Protein AF-A0A3E1NFB6-F1 (afdb_monomer)

Foldseek 3Di:
DPPPDPVLVVVLVVLLVVLLVVLLVVLVVVCVVLVLDDDDDPDPDPLSCLLVVLLSVLLSLLSCLCVVLLVLQSVQQVPPDPDSPVVSVVLSVVLSVLSSVLSVVLSVVLSVLCCVLPPDPDPDDDNVNSVVSSVVSVVSSVVSSVVSNVVSVVSRDDRPPPD

pLDDT: mean 71.69, std 14.21, range [33.06, 89.62]

Mean predicted aligned error: 10.34 Å

Radius of gyration: 19.56 Å; Cα contacts (8 Å, |Δi|>4): 123; chains: 1; bounding box: 43×36×64 Å

Secondary structure (DSSP, 8-state):
---SS-HHHHHHHHHHHHHHHHHHHHHHHHHHHTTSS----TT--HHHHHHHHHHHHHHHHHHGGGHHHHHHHHHHHHHH-S--HHHHHHHHHHHHHHHHHHHHHHHHHHHHHHHHHT-S---S--HHHHHHHHHHHHHHHHHHHHHHHHHHHHHS-------

Structure (mmCIF, N/CA/C/O backbone):
data_AF-A0A3E1NFB6-F1
#
_entry.id   AF-A0A3E1NFB6-F1
#
loop_
_atom_site.group_PDB
_atom_site.id
_atom_site.type_symbol
_atom_site.label_atom_id
_atom_site.label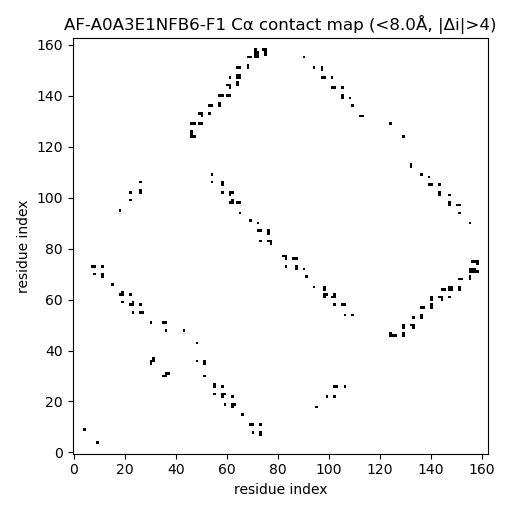_alt_id
_atom_site.label_comp_id
_atom_site.label_asym_id
_atom_site.label_entity_id
_atom_site.label_seq_id
_atom_site.pdbx_PDB_ins_code
_atom_site.Cartn_x
_atom_site.Cartn_y
_atom_site.Cartn_z
_atom_site.occupancy
_atom_site.B_iso_or_equiv
_atom_site.auth_seq_id
_atom_site.auth_comp_id
_atom_site.auth_asym_id
_atom_site.auth_atom_id
_atom_site.pdbx_PDB_model_num
ATOM 1 N N . MET A 1 1 ? 22.222 -23.789 -21.743 1.00 35.00 1 MET A N 1
ATOM 2 C CA . MET A 1 1 ? 21.651 -23.843 -20.378 1.00 35.00 1 MET A CA 1
ATOM 3 C C . MET A 1 1 ? 20.706 -22.663 -20.216 1.00 35.00 1 MET A C 1
ATOM 5 O O . MET A 1 1 ? 21.166 -21.536 -20.316 1.00 35.00 1 MET A O 1
ATOM 9 N N . LYS A 1 2 ? 19.395 -22.901 -20.065 1.00 33.06 2 LYS A N 1
ATOM 10 C CA . LYS A 1 2 ? 18.425 -21.841 -19.740 1.00 33.06 2 LYS A CA 1
ATOM 11 C C . LYS A 1 2 ? 18.672 -21.425 -18.290 1.00 33.06 2 LYS A C 1
ATOM 13 O O . LYS A 1 2 ? 18.504 -22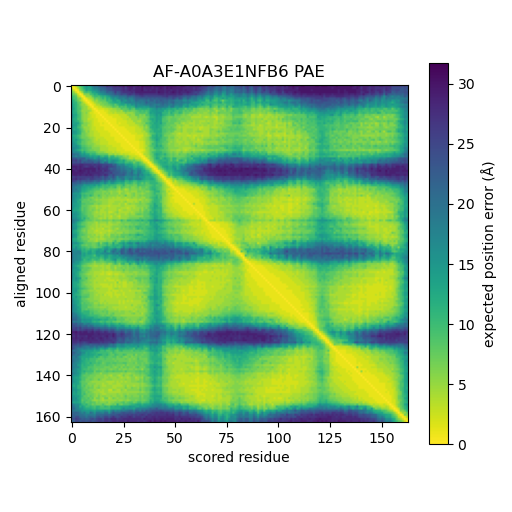.243 -17.393 1.00 33.06 2 LYS A O 1
ATOM 18 N N . THR A 1 3 ? 19.127 -20.201 -18.062 1.00 39.16 3 THR A N 1
ATOM 19 C CA . THR A 1 3 ? 19.209 -19.603 -16.727 1.00 39.16 3 THR A CA 1
ATOM 20 C C . THR A 1 3 ? 17.783 -19.457 -16.191 1.00 39.16 3 THR A C 1
ATOM 22 O O . THR A 1 3 ? 17.006 -18.628 -16.649 1.00 39.16 3 THR A O 1
ATOM 25 N N . PHE A 1 4 ? 17.408 -20.347 -15.270 1.00 43.94 4 PHE A N 1
ATOM 26 C CA . PHE A 1 4 ? 16.032 -20.569 -14.800 1.00 43.94 4 PHE A CA 1
ATOM 27 C C . PHE A 1 4 ? 15.478 -19.480 -13.859 1.00 43.94 4 PHE A C 1
ATOM 29 O O . PHE A 1 4 ? 14.358 -19.598 -13.373 1.00 43.94 4 PHE A O 1
ATOM 36 N N . LEU A 1 5 ? 16.224 -18.400 -13.633 1.00 44.47 5 LEU A N 1
ATOM 37 C CA . LEU A 1 5 ? 15.753 -17.203 -12.944 1.00 44.47 5 LEU A CA 1
ATOM 38 C C . LEU A 1 5 ? 16.339 -15.988 -13.667 1.00 44.47 5 LEU A C 1
ATOM 40 O O . LEU A 1 5 ? 17.532 -15.718 -13.509 1.00 44.47 5 LEU A O 1
ATOM 44 N N . PRO A 1 6 ? 15.560 -15.274 -14.500 1.00 57.59 6 PRO A N 1
ATOM 45 C CA . PRO A 1 6 ? 16.048 -14.052 -15.116 1.00 57.59 6 PRO A CA 1
ATOM 46 C C . PRO A 1 6 ? 16.448 -13.072 -14.011 1.00 57.59 6 PRO A C 1
ATOM 48 O O . PRO A 1 6 ? 15.669 -12.795 -13.098 1.00 57.59 6 PRO A O 1
ATOM 51 N N . THR A 1 7 ? 17.667 -12.543 -14.098 1.00 57.31 7 THR A N 1
ATOM 52 C CA . THR A 1 7 ? 18.302 -11.604 -13.154 1.00 57.31 7 THR A CA 1
ATOM 53 C C . THR A 1 7 ? 17.410 -10.407 -12.814 1.00 57.31 7 THR A C 1
ATOM 55 O O . THR A 1 7 ? 17.523 -9.812 -11.748 1.00 57.31 7 THR A O 1
ATOM 58 N N . HIS A 1 8 ? 16.471 -10.087 -13.700 1.00 56.38 8 HIS A N 1
ATOM 59 C CA . HIS A 1 8 ? 15.493 -9.023 -13.535 1.00 56.38 8 HIS A CA 1
ATOM 60 C C . HIS A 1 8 ? 14.445 -9.320 -12.444 1.00 56.38 8 HIS A C 1
ATOM 62 O O . HIS A 1 8 ? 14.071 -8.406 -11.719 1.00 56.38 8 HIS A O 1
ATOM 68 N N . ILE A 1 9 ? 14.049 -10.585 -12.236 1.00 58.78 9 ILE A N 1
ATOM 69 C CA . ILE A 1 9 ? 13.154 -10.997 -11.132 1.00 58.78 9 ILE A CA 1
ATOM 70 C C . ILE A 1 9 ? 13.828 -10.753 -9.778 1.00 58.78 9 ILE A C 1
ATOM 72 O O . ILE A 1 9 ? 13.185 -10.294 -8.834 1.00 58.78 9 ILE A O 1
ATOM 76 N N . ILE A 1 10 ? 15.139 -10.997 -9.698 1.00 65.19 10 ILE A N 1
ATOM 77 C CA . ILE A 1 10 ? 15.936 -10.789 -8.481 1.00 65.19 10 ILE A CA 1
ATOM 78 C C . ILE A 1 10 ? 15.968 -9.304 -8.091 1.00 65.19 10 ILE A C 1
ATOM 80 O O . ILE A 1 10 ? 16.067 -8.998 -6.911 1.00 65.19 10 ILE A O 1
ATOM 84 N N . PHE A 1 11 ? 15.834 -8.380 -9.048 1.00 66.25 11 PHE A N 1
ATOM 85 C CA . PHE A 1 11 ? 15.801 -6.940 -8.775 1.00 66.25 11 PHE A CA 1
ATOM 86 C C . PHE A 1 11 ? 14.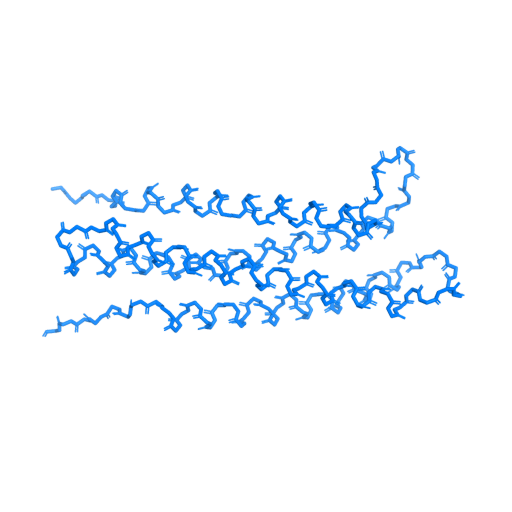407 -6.440 -8.358 1.00 66.25 11 PHE A C 1
ATOM 88 O O . PHE A 1 11 ? 14.284 -5.558 -7.509 1.00 66.25 11 PHE A O 1
ATOM 95 N N . THR A 1 12 ? 13.339 -7.027 -8.903 1.00 68.50 12 THR A N 1
ATOM 96 C CA . THR A 1 12 ? 11.950 -6.623 -8.624 1.00 68.50 12 THR A CA 1
ATOM 97 C C . THR A 1 12 ? 11.487 -7.000 -7.218 1.00 68.50 12 THR A C 1
ATOM 99 O O . THR A 1 12 ? 10.781 -6.222 -6.580 1.00 68.50 12 THR A O 1
ATOM 102 N N . PHE A 1 13 ? 11.899 -8.162 -6.704 1.00 72.00 13 PHE A N 1
ATOM 103 C CA . PHE A 1 13 ? 11.511 -8.626 -5.364 1.00 72.00 13 PHE A CA 1
ATOM 104 C C . PHE A 1 13 ? 11.981 -7.693 -4.227 1.00 72.00 13 PHE A C 1
ATOM 106 O O . PHE A 1 13 ? 11.143 -7.276 -3.427 1.00 72.00 13 PHE A O 1
ATOM 113 N N . PRO A 1 14 ? 13.271 -7.306 -4.140 1.00 78.31 14 PRO A N 1
ATOM 114 C CA . PRO A 1 14 ? 13.749 -6.351 -3.143 1.00 78.31 14 PRO A CA 1
ATOM 115 C C . PRO A 1 14 ? 13.055 -4.996 -3.249 1.00 78.31 14 PRO A C 1
ATOM 117 O O . PRO A 1 14 ? 12.721 -4.403 -2.228 1.00 78.31 14 PRO A O 1
ATOM 120 N N . LEU A 1 15 ? 12.797 -4.520 -4.471 1.00 76.50 15 LEU A N 1
ATOM 121 C CA . LEU A 1 15 ? 12.091 -3.261 -4.695 1.00 76.50 15 LEU A CA 1
ATOM 122 C C . LEU A 1 15 ? 10.661 -3.306 -4.147 1.00 76.50 15 LEU A C 1
ATOM 124 O O . LEU A 1 15 ? 10.270 -2.402 -3.414 1.00 76.50 15 LEU A O 1
ATOM 128 N N . LEU A 1 16 ? 9.915 -4.383 -4.404 1.00 78.75 16 LEU A N 1
ATOM 129 C CA . LEU A 1 16 ? 8.586 -4.591 -3.821 1.00 78.75 16 LEU A CA 1
ATOM 130 C C . LEU A 1 16 ? 8.622 -4.584 -2.288 1.00 78.75 16 LEU A C 1
ATOM 132 O O . LEU A 1 16 ? 7.807 -3.914 -1.658 1.00 78.75 16 LEU A O 1
ATOM 136 N N . ILE A 1 17 ? 9.598 -5.271 -1.685 1.00 80.00 17 ILE A N 1
ATOM 137 C CA . ILE A 1 17 ? 9.765 -5.307 -0.225 1.00 80.00 17 ILE A CA 1
ATOM 138 C C . ILE A 1 17 ? 10.043 -3.902 0.323 1.00 80.00 17 ILE A C 1
ATOM 140 O O . ILE A 1 17 ? 9.403 -3.480 1.286 1.00 80.00 17 ILE A O 1
ATOM 144 N N . VAL A 1 18 ? 10.963 -3.158 -0.299 1.00 83.00 18 VAL A N 1
ATOM 145 C CA . VAL A 1 18 ? 11.298 -1.782 0.098 1.00 83.00 18 VAL A CA 1
ATOM 146 C C . VAL A 1 18 ? 10.085 -0.864 -0.050 1.00 83.00 18 VAL A C 1
ATOM 148 O O . VAL A 1 18 ? 9.803 -0.080 0.855 1.00 83.00 18 VAL A O 1
ATOM 151 N N . GLN A 1 19 ? 9.327 -0.984 -1.141 1.00 81.19 19 GLN A N 1
ATOM 152 C CA . GLN A 1 19 ? 8.094 -0.233 -1.351 1.00 81.19 19 GLN A CA 1
ATOM 153 C C . GLN A 1 19 ? 7.059 -0.528 -0.263 1.00 81.19 19 GLN A C 1
ATOM 155 O O . GLN A 1 19 ? 6.571 0.411 0.368 1.00 81.19 19 GLN A O 1
ATOM 160 N N . SER A 1 20 ? 6.731 -1.797 -0.014 1.00 79.94 20 SER A N 1
ATOM 161 C CA . SER A 1 20 ? 5.764 -2.171 1.024 1.00 79.94 20 SER A CA 1
ATOM 162 C C . SER A 1 20 ? 6.221 -1.687 2.399 1.00 79.94 20 SER A C 1
ATOM 164 O O . SER A 1 20 ? 5.417 -1.136 3.149 1.00 79.94 20 SER A O 1
ATOM 166 N N . TYR A 1 21 ? 7.515 -1.795 2.712 1.00 83.06 21 TYR A N 1
ATOM 167 C CA . TYR A 1 21 ? 8.072 -1.295 3.967 1.00 83.06 21 TYR A CA 1
ATOM 168 C C . TYR A 1 21 ? 7.928 0.226 4.106 1.00 83.06 21 TYR A C 1
ATOM 170 O O . TYR A 1 21 ? 7.475 0.709 5.144 1.00 83.06 21 TYR A O 1
ATOM 178 N N . LEU A 1 22 ? 8.249 0.993 3.058 1.00 83.19 22 LEU A N 1
ATOM 179 C CA . LEU A 1 22 ? 8.083 2.449 3.047 1.00 83.19 22 LEU A CA 1
ATOM 180 C C . LEU A 1 22 ? 6.615 2.854 3.206 1.00 83.19 22 LEU A C 1
ATOM 182 O O . LEU A 1 22 ? 6.308 3.744 3.999 1.00 83.19 22 LEU A O 1
ATOM 186 N N . VAL A 1 23 ? 5.701 2.184 2.503 1.00 81.44 23 VAL A N 1
ATOM 187 C CA . VAL A 1 23 ? 4.259 2.452 2.590 1.00 81.44 23 VAL A CA 1
ATOM 188 C C . VAL A 1 23 ? 3.738 2.160 4.000 1.00 81.44 23 VAL A C 1
ATOM 190 O O . VAL A 1 23 ? 3.023 2.987 4.572 1.00 81.44 23 VAL A O 1
ATOM 193 N N . ILE A 1 24 ? 4.141 1.043 4.611 1.00 81.62 24 ILE A N 1
ATOM 194 C CA . ILE A 1 24 ? 3.789 0.705 5.998 1.00 81.62 24 ILE A CA 1
ATOM 195 C C . ILE A 1 24 ? 4.370 1.737 6.970 1.00 81.62 24 ILE A C 1
ATOM 197 O O . ILE A 1 24 ? 3.661 2.204 7.859 1.00 81.62 24 ILE A O 1
ATOM 201 N N . TYR A 1 25 ? 5.629 2.140 6.794 1.00 80.88 25 TYR A N 1
ATOM 202 C CA . TYR A 1 25 ? 6.281 3.134 7.647 1.00 80.88 25 TYR A CA 1
ATOM 203 C C . TYR A 1 25 ? 5.569 4.495 7.604 1.00 80.88 25 TYR A C 1
ATOM 205 O O . TYR A 1 25 ? 5.272 5.076 8.652 1.00 80.88 25 TYR A O 1
ATOM 213 N N . VAL A 1 26 ? 5.228 4.983 6.407 1.00 78.81 26 VAL A N 1
ATOM 214 C CA . VAL A 1 26 ? 4.449 6.220 6.223 1.00 78.81 26 VAL A CA 1
ATOM 215 C C . VAL A 1 26 ? 3.066 6.089 6.863 1.00 78.81 26 VAL A C 1
ATOM 217 O O . VAL A 1 26 ? 2.621 6.992 7.574 1.00 78.81 26 VAL A O 1
ATOM 220 N N . SER A 1 27 ? 2.416 4.940 6.685 1.00 76.56 27 SER A N 1
ATOM 221 C CA . SER A 1 27 ? 1.103 4.654 7.271 1.00 76.56 27 SER A CA 1
ATOM 222 C C . SER A 1 27 ? 1.145 4.644 8.801 1.00 76.56 27 SER A C 1
ATOM 224 O O . SER A 1 27 ? 0.295 5.253 9.447 1.00 76.56 27 SER A O 1
ATOM 226 N N . LEU A 1 28 ? 2.177 4.044 9.402 1.00 78.38 28 LEU A N 1
ATOM 227 C CA . LEU A 1 28 ? 2.409 4.055 10.850 1.00 78.38 28 LEU A CA 1
ATOM 228 C C . LEU A 1 28 ? 2.643 5.470 11.389 1.00 78.38 28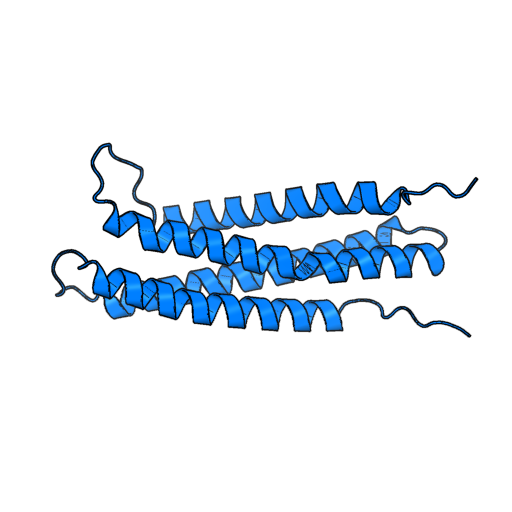 LEU A C 1
ATOM 230 O O . LEU A 1 28 ? 2.100 5.824 12.438 1.00 78.38 28 LEU A O 1
ATOM 234 N N . LEU A 1 29 ? 3.437 6.289 10.693 1.00 79.31 29 LEU A N 1
ATOM 235 C CA . LEU A 1 29 ? 3.668 7.686 11.071 1.00 79.31 29 LEU A CA 1
ATOM 236 C C . LEU A 1 29 ? 2.367 8.495 11.072 1.00 79.31 29 LEU A C 1
ATOM 238 O O . LEU A 1 29 ? 2.122 9.258 12.011 1.00 79.31 29 LEU A O 1
ATOM 242 N N . LEU A 1 30 ? 1.522 8.307 10.058 1.00 74.50 30 LEU A N 1
ATOM 243 C CA . LEU A 1 30 ? 0.224 8.972 9.961 1.00 74.50 30 LEU A CA 1
ATOM 244 C C . LEU A 1 30 ? -0.738 8.502 11.046 1.00 74.50 30 LEU A C 1
ATOM 246 O O . LEU A 1 30 ? -1.286 9.335 11.765 1.00 74.50 30 LEU A O 1
ATOM 250 N N . LEU A 1 31 ? -0.867 7.191 11.251 1.00 72.62 31 LEU A N 1
ATOM 251 C CA . LEU A 1 31 ? -1.693 6.621 12.318 1.00 72.62 31 LEU A CA 1
ATOM 252 C C . LEU A 1 31 ? -1.277 7.133 13.708 1.00 72.62 31 LEU A C 1
ATOM 254 O O . LEU A 1 31 ? -2.134 7.441 14.540 1.00 72.62 31 LEU A O 1
ATOM 258 N N . ARG A 1 32 ? 0.033 7.287 13.955 1.00 72.44 32 ARG A N 1
ATOM 259 C CA . ARG A 1 32 ? 0.561 7.906 15.183 1.00 72.44 32 ARG A CA 1
ATOM 260 C C . ARG A 1 32 ? 0.208 9.389 15.280 1.00 72.44 32 ARG A C 1
ATOM 262 O O . ARG A 1 32 ? -0.248 9.829 16.333 1.00 72.44 32 ARG A O 1
ATOM 269 N N . ARG A 1 33 ? 0.388 10.171 14.208 1.00 74.06 33 ARG A N 1
ATOM 270 C CA . ARG A 1 33 ? 0.034 11.605 14.196 1.00 74.06 33 ARG A CA 1
ATOM 271 C C . ARG A 1 33 ? -1.456 11.843 14.405 1.00 74.06 33 ARG A C 1
ATOM 273 O O . ARG A 1 33 ? -1.832 12.786 15.092 1.00 74.06 33 ARG A O 1
ATOM 280 N N . MET A 1 34 ? -2.287 10.961 13.869 1.00 67.25 34 MET A N 1
ATOM 281 C CA . MET A 1 34 ? -3.742 11.005 14.002 1.00 67.25 34 MET A CA 1
ATOM 282 C C . MET A 1 34 ? -4.226 10.490 15.364 1.00 67.25 34 MET A C 1
ATOM 284 O O . MET A 1 34 ? -5.428 10.449 15.603 1.00 67.25 34 MET A O 1
ATOM 288 N N . LYS A 1 35 ? -3.299 10.123 16.268 1.00 66.06 35 LYS A N 1
ATOM 289 C CA . LYS A 1 35 ? -3.563 9.573 17.608 1.00 66.06 35 LYS A CA 1
ATOM 290 C C . LYS A 1 35 ? -4.439 8.310 17.599 1.00 66.06 35 LYS A C 1
ATOM 292 O O . LYS A 1 35 ? -5.002 7.958 18.631 1.00 66.06 35 LYS A O 1
ATOM 297 N N . LEU A 1 36 ? -4.516 7.624 16.457 1.00 60.19 36 LEU A N 1
ATOM 298 C CA . LEU A 1 36 ? -5.214 6.345 16.298 1.00 60.19 36 LEU A CA 1
ATOM 299 C C . LEU A 1 36 ? -4.405 5.197 16.908 1.00 60.19 36 LEU A C 1
ATOM 301 O O . LEU A 1 36 ? -4.963 4.289 17.508 1.00 60.19 36 LEU A O 1
ATOM 305 N N . LEU A 1 37 ? -3.076 5.277 16.811 1.00 55.59 37 LEU A N 1
ATOM 306 C CA . LEU A 1 37 ? -2.155 4.455 17.590 1.00 55.59 37 LEU A CA 1
ATOM 307 C C . LEU A 1 37 ? -1.704 5.254 18.816 1.00 55.59 37 LEU A C 1
ATOM 309 O O . LEU A 1 37 ? -0.718 5.998 18.762 1.00 55.59 37 LEU A O 1
ATOM 313 N N . LYS A 1 38 ? -2.416 5.111 19.939 1.00 52.34 38 LYS A N 1
ATOM 314 C CA . LYS A 1 38 ? -1.831 5.443 21.245 1.00 52.34 38 LYS A CA 1
ATOM 315 C C . LYS A 1 38 ? -0.699 4.438 21.490 1.00 52.34 38 LYS A C 1
ATOM 317 O O . LYS A 1 38 ? -0.846 3.257 21.186 1.00 52.34 38 LYS A O 1
ATOM 322 N N . ARG A 1 39 ? 0.474 4.914 21.931 1.00 44.59 39 ARG A N 1
ATOM 323 C CA . ARG A 1 39 ? 1.620 4.041 22.259 1.00 44.59 39 ARG A CA 1
ATOM 324 C C . ARG A 1 39 ? 1.135 2.902 23.166 1.00 44.59 39 ARG A C 1
ATOM 326 O O . ARG A 1 39 ? 0.276 3.186 24.000 1.00 44.59 39 ARG A O 1
ATOM 333 N N . PRO A 1 40 ? 1.675 1.676 23.042 1.00 45.28 40 PRO A N 1
ATOM 334 C CA . PRO A 1 40 ? 1.293 0.585 23.921 1.00 45.28 40 PRO A CA 1
ATOM 335 C C . PRO A 1 40 ? 1.746 0.956 25.333 1.00 45.28 40 PRO A C 1
ATOM 337 O O . PRO A 1 40 ? 2.903 0.778 25.704 1.00 45.28 40 PRO A O 1
ATOM 340 N N . TYR A 1 41 ? 0.849 1.548 26.110 1.00 39.19 41 TYR A N 1
ATOM 341 C CA . TYR A 1 41 ? 0.947 1.480 27.549 1.00 39.19 41 TYR A CA 1
ATOM 342 C C . TYR A 1 41 ? 0.477 0.074 27.898 1.00 39.19 41 TYR A C 1
ATOM 344 O O . TYR A 1 41 ? -0.633 -0.319 27.542 1.00 39.19 41 TYR A O 1
ATOM 352 N N . SER A 1 42 ? 1.376 -0.699 28.506 1.00 36.12 42 SER A N 1
ATOM 353 C CA . SER A 1 42 ? 1.076 -1.938 29.223 1.00 36.12 42 SER A CA 1
ATOM 354 C C . SER A 1 42 ? -0.316 -1.849 29.867 1.00 36.12 42 SER A C 1
ATOM 356 O O . SER A 1 42 ? -0.486 -1.075 30.807 1.00 36.12 42 SER A O 1
ATOM 358 N N . GLY A 1 43 ? -1.304 -2.581 29.333 1.00 43.75 43 GLY A N 1
ATOM 359 C CA . GLY A 1 43 ? -2.692 -2.566 29.822 1.00 43.75 43 GLY A CA 1
ATOM 360 C C . GLY A 1 43 ? -3.760 -1.932 28.912 1.00 43.75 43 GLY A C 1
ATOM 361 O O . GLY A 1 43 ? -4.873 -1.714 29.381 1.00 43.75 43 GLY A O 1
ATOM 362 N N . MET A 1 44 ? -3.478 -1.624 27.638 1.00 47.31 44 MET A N 1
ATOM 363 C CA . MET A 1 44 ? -4.537 -1.246 26.681 1.00 47.31 44 MET A CA 1
ATOM 364 C C . MET A 1 44 ? -5.502 -2.419 26.436 1.00 47.31 44 MET A C 1
ATOM 366 O O . MET A 1 44 ? -5.061 -3.497 26.053 1.00 47.31 44 MET A O 1
ATOM 370 N N . ASN A 1 45 ? -6.809 -2.188 26.614 1.00 53.59 45 ASN A N 1
ATOM 371 C CA . ASN A 1 45 ? -7.869 -3.128 26.235 1.00 53.59 45 ASN A CA 1
ATOM 372 C C . ASN A 1 45 ? -7.734 -3.508 24.747 1.00 53.59 45 ASN A C 1
ATOM 374 O O . ASN A 1 45 ? -7.760 -2.629 23.881 1.00 53.59 45 ASN A O 1
ATOM 378 N N . ASP A 1 46 ? -7.661 -4.810 24.452 1.00 56.19 46 ASP A N 1
ATOM 379 C CA . ASP A 1 46 ? -7.456 -5.388 23.109 1.00 56.19 46 ASP A CA 1
ATOM 380 C 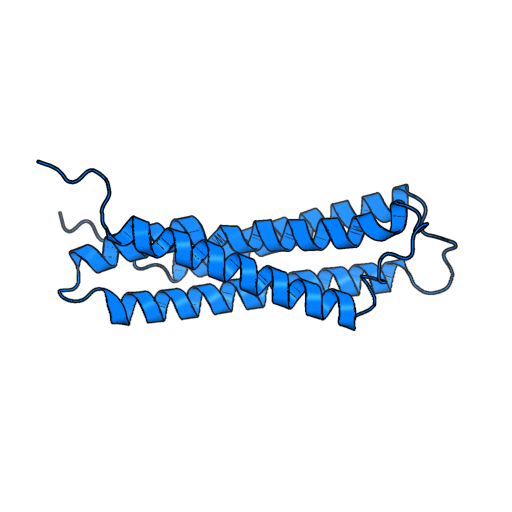C . ASP A 1 46 ? -8.466 -4.909 22.048 1.00 56.19 46 ASP A C 1
ATOM 382 O O . ASP A 1 46 ? -8.221 -4.979 20.844 1.00 56.19 46 ASP A O 1
ATOM 386 N N . ALA A 1 47 ? -9.611 -4.376 22.478 1.00 57.88 47 ALA A N 1
ATOM 387 C CA . ALA A 1 47 ? -10.631 -3.844 21.588 1.00 57.88 47 ALA A CA 1
ATOM 388 C C . ALA A 1 47 ? -10.165 -2.592 20.817 1.00 57.88 47 ALA A C 1
ATOM 390 O O . ALA A 1 47 ? -10.550 -2.419 19.663 1.00 57.88 47 ALA A O 1
ATOM 391 N N . GLU A 1 48 ? -9.336 -1.726 21.410 1.00 58.44 48 GLU A N 1
ATOM 392 C CA . GLU A 1 48 ? -8.934 -0.448 20.795 1.00 58.44 48 GLU A CA 1
ATOM 393 C C . GLU A 1 48 ? -7.769 -0.583 19.800 1.00 58.44 48 GLU A C 1
ATOM 395 O O . GLU A 1 48 ? -7.577 0.282 18.946 1.00 58.44 48 GLU A O 1
ATOM 400 N N . THR A 1 49 ? -6.996 -1.670 19.867 1.00 66.81 49 THR A N 1
ATOM 401 C CA . THR A 1 49 ? -5.883 -1.948 18.940 1.00 66.81 49 THR A CA 1
ATOM 402 C C . THR A 1 49 ? -6.349 -2.595 17.634 1.00 66.81 49 THR A C 1
ATOM 404 O O . THR A 1 49 ? -5.673 -2.476 16.608 1.00 66.81 49 THR A O 1
ATOM 407 N N . LEU A 1 50 ? -7.526 -3.225 17.651 1.00 70.81 50 LEU A N 1
ATOM 408 C CA . LEU A 1 50 ? -8.107 -3.982 16.541 1.00 70.81 50 LEU A CA 1
ATOM 409 C C . LEU A 1 50 ? -8.272 -3.145 15.252 1.00 70.81 50 LEU A C 1
ATOM 411 O O . LEU A 1 50 ? -7.792 -3.582 14.204 1.00 70.81 50 LEU A O 1
ATOM 415 N N . PRO A 1 51 ? -8.824 -1.912 15.289 1.00 70.19 51 PRO A N 1
ATOM 416 C CA . PRO A 1 51 ? -8.970 -1.086 14.087 1.00 70.19 51 PRO A CA 1
ATOM 417 C C . PRO A 1 51 ? -7.623 -0.639 13.505 1.00 70.19 51 PRO A C 1
ATOM 419 O O . PRO A 1 51 ? -7.460 -0.570 12.290 1.00 70.19 51 PRO A O 1
ATOM 422 N N . ALA A 1 52 ? -6.632 -0.359 14.356 1.00 71.19 52 ALA A N 1
ATOM 423 C CA . ALA A 1 52 ? -5.304 0.054 13.907 1.00 71.19 52 ALA A CA 1
ATOM 424 C C . ALA A 1 52 ? -4.547 -1.100 13.231 1.00 71.19 52 ALA A C 1
ATOM 426 O O . ALA A 1 52 ? -3.956 -0.907 12.166 1.00 71.19 52 ALA A O 1
ATOM 427 N N . ALA A 1 53 ? -4.604 -2.303 13.812 1.00 75.69 53 ALA A N 1
ATOM 428 C CA . ALA A 1 53 ? -4.057 -3.513 13.201 1.00 75.69 53 ALA A CA 1
ATOM 429 C C . ALA A 1 53 ? -4.746 -3.821 11.864 1.00 75.69 53 ALA A C 1
ATOM 431 O O . ALA A 1 53 ? -4.079 -4.139 10.879 1.00 75.69 53 ALA A O 1
ATOM 432 N N . PHE A 1 54 ? -6.068 -3.645 11.806 1.00 79.88 54 PHE A N 1
ATOM 433 C CA . PHE A 1 54 ? -6.844 -3.837 10.589 1.00 79.88 54 PHE A CA 1
ATOM 434 C C . PHE A 1 54 ? -6.450 -2.852 9.478 1.00 79.88 54 PHE A C 1
ATOM 436 O O . PHE A 1 54 ? -6.234 -3.260 8.339 1.00 79.88 54 PHE A O 1
ATOM 443 N N . ILE A 1 55 ? -6.284 -1.564 9.798 1.00 79.62 55 ILE A N 1
ATOM 444 C CA . ILE A 1 55 ? -5.842 -0.561 8.818 1.00 79.62 55 ILE A CA 1
ATOM 445 C C . ILE A 1 55 ? -4.449 -0.909 8.277 1.00 79.62 55 ILE A C 1
ATOM 447 O O . ILE A 1 55 ? -4.224 -0.820 7.072 1.00 79.62 55 ILE A O 1
ATOM 451 N N . LEU A 1 56 ? -3.523 -1.348 9.134 1.00 79.56 56 LEU A N 1
ATOM 452 C CA . LEU A 1 56 ? -2.191 -1.777 8.694 1.00 79.56 56 LEU A CA 1
ATOM 453 C C . LEU A 1 56 ? -2.255 -2.991 7.761 1.00 79.56 56 LEU A C 1
ATOM 455 O O . LEU A 1 56 ? -1.552 -3.024 6.752 1.00 79.56 56 LEU A O 1
ATOM 459 N N . LEU A 1 57 ? -3.127 -3.954 8.060 1.00 82.69 57 LEU A N 1
ATOM 460 C CA . LEU A 1 57 ? -3.349 -5.121 7.210 1.00 82.69 57 LEU A CA 1
ATOM 461 C C . LEU A 1 57 ? -3.968 -4.719 5.861 1.00 82.69 57 LEU A C 1
ATOM 463 O O . LEU A 1 57 ? -3.513 -5.182 4.819 1.00 82.69 57 LEU A O 1
ATOM 467 N N . GLY A 1 58 ? -4.933 -3.795 5.857 1.00 82.69 58 GLY A N 1
ATOM 468 C CA . GLY A 1 58 ? -5.524 -3.242 4.635 1.00 82.69 58 GLY A CA 1
ATOM 469 C C . GLY A 1 58 ? -4.503 -2.516 3.754 1.00 82.69 58 GLY A C 1
ATOM 470 O O . GLY A 1 58 ? -4.459 -2.745 2.548 1.00 82.69 58 GLY A O 1
ATOM 471 N N . VAL A 1 59 ? -3.617 -1.714 4.351 1.00 84.38 59 VAL A N 1
ATOM 472 C CA . VAL A 1 59 ? -2.498 -1.074 3.638 1.00 84.38 59 VAL A CA 1
ATOM 473 C C . VAL A 1 59 ? -1.562 -2.119 3.028 1.00 84.38 59 VAL A C 1
ATOM 475 O O . VAL A 1 59 ? -1.133 -1.965 1.885 1.00 84.38 59 VAL A O 1
ATOM 478 N N . LEU A 1 60 ? -1.264 -3.199 3.753 1.00 83.69 60 LEU A N 1
ATOM 479 C CA . LEU A 1 60 ? -0.418 -4.280 3.250 1.00 83.69 60 LEU A CA 1
ATOM 480 C C . LEU A 1 60 ? -1.066 -4.987 2.050 1.00 83.69 60 LEU A C 1
ATOM 482 O O . LEU A 1 60 ? -0.391 -5.206 1.043 1.00 83.69 60 LEU A O 1
ATOM 486 N N . ILE A 1 61 ? -2.376 -5.249 2.105 1.00 85.06 61 ILE A N 1
ATOM 487 C CA . ILE A 1 61 ? -3.138 -5.793 0.971 1.00 85.06 61 ILE A CA 1
ATOM 488 C C . ILE A 1 61 ? -3.067 -4.843 -0.226 1.00 85.06 61 ILE A C 1
ATOM 490 O O . ILE A 1 61 ? -2.678 -5.274 -1.309 1.00 85.06 61 ILE A O 1
ATOM 494 N N . ILE A 1 62 ? -3.364 -3.552 -0.049 1.00 84.56 62 ILE A N 1
ATOM 495 C CA . ILE A 1 62 ? -3.285 -2.547 -1.126 1.00 84.56 62 ILE A CA 1
ATOM 496 C C . ILE A 1 62 ? -1.872 -2.502 -1.722 1.00 84.56 62 ILE A C 1
ATOM 498 O O . ILE A 1 62 ? -1.720 -2.455 -2.941 1.00 84.56 62 ILE A O 1
ATOM 502 N N . SER A 1 63 ? -0.836 -2.604 -0.884 1.00 81.44 63 SER A N 1
ATOM 503 C CA . SER A 1 63 ? 0.554 -2.603 -1.344 1.00 81.44 63 SER A CA 1
ATOM 504 C C . SER A 1 63 ? 0.903 -3.780 -2.255 1.00 81.44 63 SER A C 1
ATOM 506 O O . SER A 1 63 ? 1.796 -3.646 -3.080 1.00 81.44 63 SER A O 1
ATOM 508 N N . SER A 1 64 ? 0.175 -4.898 -2.160 1.00 82.62 64 SER A N 1
ATOM 509 C CA . SER A 1 64 ? 0.388 -6.077 -3.009 1.00 82.62 64 SER A CA 1
ATOM 510 C C . SER A 1 64 ? -0.208 -5.953 -4.417 1.00 82.62 64 SER A C 1
ATOM 512 O O . SER A 1 64 ? 0.123 -6.754 -5.293 1.00 82.62 64 SER A O 1
ATOM 514 N N . ALA A 1 65 ? -1.065 -4.954 -4.667 1.00 81.81 65 ALA A N 1
ATOM 515 C CA . ALA A 1 65 ? -1.764 -4.782 -5.944 1.00 81.81 65 ALA A CA 1
ATOM 516 C C . ALA A 1 65 ? -0.817 -4.554 -7.138 1.00 81.81 65 ALA A C 1
ATOM 518 O O . ALA A 1 65 ? -1.180 -4.840 -8.275 1.00 81.81 65 ALA A O 1
ATOM 519 N N . ASN A 1 66 ? 0.400 -4.064 -6.892 1.00 81.31 66 ASN A N 1
ATOM 520 C CA . ASN A 1 66 ? 1.385 -3.752 -7.929 1.00 81.31 66 ASN A CA 1
ATOM 521 C C . ASN A 1 66 ? 2.299 -4.916 -8.326 1.00 81.31 66 ASN A C 1
ATOM 523 O O . ASN A 1 66 ? 3.009 -4.800 -9.325 1.00 81.31 66 ASN A O 1
ATOM 527 N N . ALA A 1 67 ? 2.300 -6.017 -7.573 1.00 79.12 67 ALA A N 1
ATOM 528 C CA . ALA A 1 67 ? 3.171 -7.153 -7.833 1.00 79.12 67 ALA A CA 1
ATOM 529 C C . ALA A 1 67 ? 3.025 -7.702 -9.268 1.00 79.12 67 ALA A C 1
ATOM 531 O O . ALA A 1 67 ? 4.039 -7.749 -9.969 1.00 79.12 67 ALA A O 1
ATOM 532 N N . PRO A 1 68 ? 1.818 -8.059 -9.767 1.00 78.75 68 PRO A N 1
ATOM 533 C CA . PRO A 1 68 ? 1.676 -8.604 -11.121 1.00 78.75 68 PRO A CA 1
ATOM 534 C C . PRO A 1 68 ? 2.107 -7.602 -12.201 1.00 78.75 68 PRO A C 1
ATOM 536 O O . PRO A 1 68 ? 2.825 -7.966 -13.132 1.00 78.75 68 PRO A O 1
ATOM 539 N N . ALA A 1 69 ? 1.743 -6.331 -12.022 1.00 77.06 69 ALA A N 1
ATOM 540 C CA . ALA A 1 69 ? 2.076 -5.243 -12.928 1.00 77.06 69 ALA A CA 1
ATOM 541 C C . ALA A 1 69 ? 3.594 -5.039 -13.073 1.00 77.06 69 ALA A C 1
ATOM 543 O O . ALA A 1 69 ? 4.113 -4.881 -14.179 1.00 77.06 69 ALA A O 1
ATOM 544 N N . LEU A 1 70 ? 4.332 -5.100 -11.963 1.00 77.88 70 LEU A N 1
ATOM 545 C CA . LEU A 1 70 ? 5.788 -4.973 -11.971 1.00 77.88 70 LEU A CA 1
ATOM 546 C C . LEU A 1 70 ? 6.475 -6.163 -12.639 1.00 77.88 70 LEU A C 1
ATOM 548 O O . LEU A 1 70 ? 7.386 -5.951 -13.437 1.00 77.88 70 LEU A O 1
ATOM 552 N N . PHE A 1 71 ? 6.026 -7.396 -12.385 1.00 77.88 71 PHE A N 1
ATOM 553 C CA . PHE A 1 71 ? 6.569 -8.568 -13.081 1.00 77.88 71 PHE A CA 1
ATOM 554 C C . PHE A 1 71 ? 6.334 -8.500 -14.593 1.00 77.88 71 PHE A C 1
ATOM 556 O O . PHE A 1 71 ? 7.236 -8.817 -15.372 1.00 77.88 71 PHE A O 1
ATOM 563 N N . GLN A 1 72 ? 5.153 -8.047 -15.015 1.00 76.06 72 GLN A N 1
ATOM 564 C CA . GLN A 1 72 ? 4.838 -7.874 -16.428 1.00 76.06 72 GLN A CA 1
ATOM 565 C C . GLN A 1 72 ? 5.688 -6.773 -17.074 1.00 76.06 72 GLN A C 1
ATOM 567 O O . GLN A 1 72 ? 6.267 -7.000 -18.134 1.00 76.06 72 GLN A O 1
ATOM 572 N N . ALA A 1 73 ? 5.834 -5.618 -16.420 1.00 72.81 73 ALA A N 1
ATOM 573 C CA . ALA A 1 73 ? 6.645 -4.512 -16.926 1.00 72.81 73 ALA A CA 1
ATOM 574 C C . ALA A 1 73 ? 8.114 -4.913 -17.127 1.00 72.81 73 ALA A C 1
ATOM 576 O O . ALA A 1 73 ? 8.701 -4.615 -18.165 1.00 72.81 73 ALA A O 1
ATOM 577 N N . VAL A 1 74 ? 8.697 -5.647 -16.175 1.00 75.50 74 VAL A N 1
ATOM 578 C CA . VAL A 1 74 ? 10.073 -6.163 -16.274 1.00 75.50 74 VAL A CA 1
ATOM 579 C C . VAL A 1 74 ? 10.249 -7.043 -17.506 1.00 75.50 74 VAL A C 1
ATOM 581 O O . VAL A 1 74 ? 11.240 -6.906 -18.223 1.00 75.50 74 VAL A O 1
ATOM 584 N N . LYS A 1 75 ? 9.282 -7.928 -17.763 1.00 73.00 75 LYS A N 1
ATOM 585 C CA . LYS A 1 75 ? 9.309 -8.816 -18.924 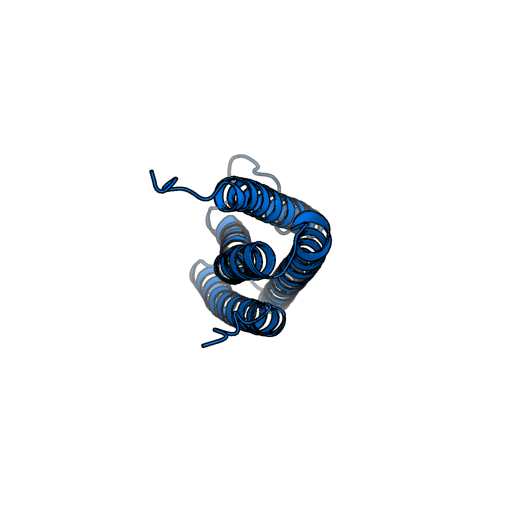1.00 73.00 75 LYS A CA 1
ATOM 586 C C . LYS A 1 75 ? 9.212 -8.024 -20.233 1.00 73.00 75 LYS A C 1
ATOM 588 O O . LYS A 1 75 ? 10.031 -8.230 -21.120 1.00 73.00 75 LYS A O 1
ATOM 593 N N . SER A 1 76 ? 8.264 -7.090 -20.331 1.00 71.06 76 SER A N 1
ATOM 594 C CA . SER A 1 76 ? 8.063 -6.261 -21.529 1.00 71.06 76 SER A CA 1
ATOM 595 C C . SER A 1 76 ? 9.279 -5.377 -21.843 1.00 71.06 76 SER A C 1
ATOM 597 O O . SER A 1 76 ? 9.699 -5.284 -22.997 1.00 71.06 76 SER A O 1
ATOM 599 N N . PHE A 1 77 ? 9.889 -4.750 -20.831 1.00 71.56 77 PHE A N 1
ATOM 600 C CA . PHE A 1 77 ? 11.056 -3.887 -21.034 1.00 71.56 77 PHE A CA 1
ATOM 601 C C . PHE A 1 77 ? 12.331 -4.671 -21.365 1.00 71.56 77 PHE A C 1
ATOM 603 O O . PHE A 1 77 ? 13.133 -4.186 -22.159 1.00 71.56 77 PHE A O 1
ATOM 610 N N . GLY A 1 78 ? 12.492 -5.878 -20.810 1.00 67.38 78 GLY A N 1
ATOM 611 C CA . GLY A 1 78 ? 13.627 -6.761 -21.096 1.00 67.38 78 GLY A CA 1
ATOM 612 C C . GLY A 1 78 ? 13.709 -7.243 -22.542 1.00 67.38 78 GLY A C 1
ATOM 613 O O . GLY A 1 78 ? 14.795 -7.561 -23.014 1.00 67.38 78 GLY A O 1
ATOM 614 N N . GLU A 1 79 ? 12.581 -7.273 -23.248 1.00 66.50 79 GLU A N 1
ATOM 615 C CA . GLU A 1 79 ? 12.525 -7.709 -24.646 1.00 66.50 79 GLU A CA 1
ATOM 616 C C . GLU A 1 79 ? 12.492 -6.552 -25.646 1.00 66.50 79 GLU A C 1
ATOM 618 O O . GLU A 1 79 ? 12.944 -6.706 -26.777 1.00 66.50 79 GLU A O 1
ATOM 623 N N . THR A 1 80 ? 11.988 -5.386 -25.232 1.00 62.88 80 THR A N 1
ATOM 624 C CA . THR A 1 80 ? 11.790 -4.236 -26.129 1.00 62.88 80 THR A CA 1
ATOM 625 C C . THR A 1 80 ? 12.994 -3.287 -26.162 1.00 62.88 80 THR A C 1
ATOM 627 O O . THR A 1 80 ? 13.208 -2.610 -27.166 1.00 62.88 80 THR A O 1
ATOM 630 N N . TYR A 1 81 ? 13.794 -3.212 -25.090 1.00 58.53 81 TYR A N 1
ATOM 631 C CA . TYR A 1 81 ? 14.850 -2.204 -24.950 1.00 58.53 81 TYR A CA 1
ATOM 632 C C . TYR A 1 81 ? 16.233 -2.816 -24.718 1.00 58.53 81 TYR A C 1
ATOM 634 O O . TYR A 1 81 ? 16.404 -3.757 -23.948 1.00 58.53 81 TYR A O 1
ATOM 642 N N . THR A 1 82 ? 17.250 -2.212 -25.338 1.00 60.91 82 THR A N 1
ATOM 643 C CA . THR A 1 82 ? 18.669 -2.542 -25.121 1.00 60.91 82 THR A CA 1
ATOM 644 C C . THR A 1 82 ? 19.167 -2.127 -23.730 1.00 60.91 82 THR A C 1
ATOM 646 O O . THR A 1 82 ? 20.138 -2.700 -23.237 1.00 60.91 82 THR A O 1
ATOM 649 N N . SER A 1 83 ? 18.489 -1.182 -23.065 1.00 63.12 83 SER A N 1
ATOM 650 C CA . SER A 1 83 ? 18.683 -0.828 -21.655 1.00 63.12 83 SER A CA 1
ATOM 651 C C . SER A 1 83 ? 17.343 -0.815 -20.901 1.00 63.12 83 SER A C 1
ATOM 653 O O . SER A 1 83 ? 16.395 -0.121 -21.257 1.00 63.12 83 SER A O 1
ATOM 655 N N . ILE A 1 84 ? 17.252 -1.613 -19.834 1.00 65.00 84 ILE A N 1
ATOM 656 C CA . ILE A 1 84 ? 16.003 -1.842 -19.078 1.00 65.00 84 ILE A CA 1
ATOM 657 C C . ILE A 1 84 ? 15.783 -0.759 -18.007 1.00 65.00 84 ILE A C 1
ATOM 659 O O . ILE A 1 84 ? 14.663 -0.519 -17.566 1.00 65.00 84 ILE A O 1
ATOM 663 N N . THR A 1 85 ? 16.855 -0.100 -17.570 1.00 67.19 85 THR A N 1
ATOM 664 C CA . THR A 1 85 ? 16.929 0.630 -16.298 1.00 67.19 85 THR A CA 1
ATOM 665 C C . THR A 1 85 ? 16.062 1.887 -16.233 1.00 67.19 85 THR A C 1
ATOM 667 O O . THR A 1 85 ? 15.293 2.028 -15.288 1.00 67.19 85 THR A O 1
ATOM 670 N N . GLU A 1 86 ? 16.148 2.793 -17.208 1.00 71.88 86 GLU A N 1
ATOM 671 C CA . GLU A 1 86 ? 15.386 4.054 -17.195 1.00 71.88 86 GLU A CA 1
ATOM 672 C C . GLU A 1 86 ? 13.862 3.872 -17.320 1.00 71.88 86 GLU A C 1
ATOM 674 O O . GLU A 1 86 ? 13.137 4.377 -16.452 1.00 71.88 86 GLU A O 1
ATOM 679 N N . PRO A 1 87 ? 13.331 3.142 -18.325 1.00 71.88 87 PRO A N 1
ATOM 680 C CA . PRO A 1 87 ? 11.884 2.992 -18.473 1.00 71.88 87 PRO A CA 1
ATOM 681 C C . PRO A 1 87 ? 11.271 2.186 -17.321 1.00 71.88 87 PRO A C 1
ATOM 683 O O . PRO A 1 87 ? 10.174 2.507 -16.854 1.00 71.88 87 PRO A O 1
ATOM 686 N N . PHE A 1 88 ? 12.000 1.196 -16.794 1.00 75.88 88 PHE A N 1
ATOM 687 C CA . PHE A 1 88 ? 11.563 0.426 -15.633 1.00 75.88 88 PHE A CA 1
ATOM 688 C C . PHE A 1 88 ? 11.508 1.273 -14.357 1.00 75.88 88 PHE A C 1
ATOM 690 O O . PHE A 1 88 ? 10.525 1.196 -13.622 1.00 75.88 88 PHE A O 1
ATOM 697 N N . LEU A 1 89 ? 12.518 2.109 -14.092 1.00 77.69 89 LEU A N 1
ATOM 698 C CA . LEU A 1 89 ? 12.565 2.938 -12.883 1.00 77.69 89 LEU A CA 1
ATOM 699 C C . LEU A 1 89 ? 11.459 3.999 -12.885 1.00 77.69 89 LEU A C 1
ATOM 701 O O . LEU A 1 89 ? 10.826 4.241 -11.857 1.00 77.69 89 LEU A O 1
ATOM 705 N N . LEU A 1 90 ? 11.165 4.577 -14.051 1.00 81.06 90 LEU A N 1
ATOM 706 C CA . LEU A 1 90 ? 10.063 5.520 -14.220 1.00 81.06 90 LEU A CA 1
ATOM 707 C C . LEU A 1 90 ? 8.691 4.849 -14.036 1.00 81.06 90 LEU A C 1
ATOM 709 O O . LEU A 1 90 ? 7.821 5.410 -13.365 1.00 81.06 90 LEU A O 1
ATOM 713 N N . PHE A 1 91 ? 8.499 3.637 -14.567 1.00 81.44 91 PHE A N 1
ATOM 714 C CA . PHE A 1 91 ? 7.297 2.838 -14.310 1.00 81.44 91 PHE A CA 1
ATOM 715 C C . PHE A 1 91 ? 7.161 2.485 -12.822 1.00 81.44 91 PHE A C 1
ATOM 717 O O . PHE A 1 91 ? 6.102 2.689 -12.228 1.00 81.44 91 PHE A O 1
ATOM 724 N N . TYR A 1 92 ? 8.248 2.033 -12.195 1.00 81.56 92 TYR A N 1
ATOM 725 C CA . TYR A 1 92 ? 8.293 1.712 -10.773 1.00 81.56 92 TYR A CA 1
ATOM 726 C C . TYR A 1 92 ? 7.912 2.923 -9.910 1.00 81.56 92 TYR A C 1
ATOM 728 O O . TYR A 1 92 ? 7.026 2.809 -9.066 1.00 81.56 92 TYR A O 1
ATOM 736 N N . ALA A 1 93 ? 8.479 4.104 -10.172 1.00 83.38 93 ALA A N 1
ATOM 737 C CA . ALA A 1 93 ? 8.148 5.330 -9.445 1.00 83.38 93 ALA A CA 1
ATOM 738 C C . ALA A 1 93 ? 6.664 5.721 -9.578 1.00 83.38 93 ALA A C 1
ATOM 740 O O . ALA A 1 93 ? 6.028 6.089 -8.588 1.00 83.38 93 ALA A O 1
ATOM 741 N N . ARG A 1 94 ? 6.081 5.594 -10.778 1.00 83.31 94 ARG A N 1
ATOM 742 C CA . ARG A 1 94 ? 4.641 5.821 -10.999 1.00 83.31 94 ARG A CA 1
ATOM 743 C C . ARG A 1 94 ? 3.795 4.814 -10.227 1.00 83.31 94 ARG A C 1
ATOM 745 O O . ARG A 1 94 ? 2.865 5.217 -9.533 1.00 83.31 94 ARG A O 1
ATOM 752 N N . SER A 1 95 ? 4.156 3.532 -10.284 1.00 84.25 95 SER A N 1
ATOM 753 C CA . SER A 1 95 ? 3.454 2.478 -9.549 1.00 84.25 95 SER A CA 1
ATOM 754 C C . SER A 1 95 ? 3.497 2.714 -8.036 1.00 84.25 95 SER A C 1
ATOM 756 O O . SER A 1 95 ? 2.474 2.615 -7.363 1.00 84.25 95 SER A O 1
ATOM 758 N N . PHE A 1 96 ? 4.651 3.143 -7.515 1.00 83.94 96 PHE A N 1
ATOM 759 C CA . PHE A 1 96 ? 4.838 3.499 -6.115 1.00 83.94 96 PHE A CA 1
ATOM 760 C C . PHE A 1 96 ? 3.926 4.651 -5.692 1.00 83.94 96 PHE A C 1
ATOM 762 O O . PHE A 1 96 ? 3.249 4.552 -4.670 1.00 83.94 96 PHE A O 1
ATOM 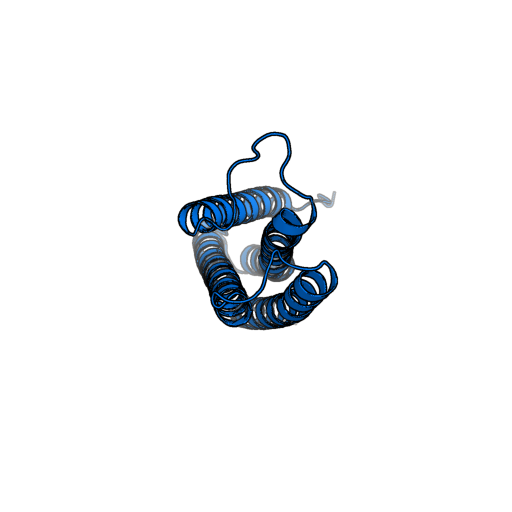769 N N . LEU A 1 97 ? 3.866 5.723 -6.487 1.00 86.44 97 LEU A N 1
ATOM 770 C CA . LEU A 1 97 ? 3.008 6.877 -6.210 1.00 86.44 97 LEU A CA 1
ATOM 771 C C . LEU A 1 97 ? 1.524 6.501 -6.183 1.00 86.44 97 LEU A C 1
ATOM 773 O O . LEU A 1 97 ? 0.811 6.942 -5.284 1.00 86.44 97 LEU A O 1
ATOM 777 N N . VAL A 1 98 ? 1.067 5.660 -7.114 1.00 88.19 98 VAL A N 1
ATOM 778 C CA . VAL A 1 98 ? -0.324 5.178 -7.150 1.00 88.19 98 VAL A CA 1
ATOM 779 C C . VAL A 1 98 ? -0.644 4.345 -5.909 1.00 88.19 98 VAL A C 1
ATOM 781 O O . VAL A 1 98 ? -1.651 4.592 -5.240 1.00 88.19 98 VAL A O 1
ATOM 784 N N . THR A 1 99 ? 0.224 3.398 -5.550 1.00 86.62 99 THR A N 1
ATOM 785 C CA . THR A 1 99 ? 0.045 2.571 -4.350 1.00 86.62 99 THR A CA 1
ATOM 786 C C . THR A 1 99 ? 0.058 3.417 -3.077 1.00 86.62 99 THR A C 1
ATOM 788 O O . THR A 1 99 ? -0.790 3.224 -2.202 1.00 86.62 99 THR A O 1
ATOM 791 N N . LEU A 1 100 ? 0.975 4.385 -2.976 1.00 86.00 100 LEU A N 1
ATOM 792 C CA . LEU A 1 100 ? 1.065 5.308 -1.847 1.00 86.00 100 LEU A CA 1
ATOM 793 C C . LEU A 1 100 ? -0.211 6.147 -1.733 1.00 86.00 100 LEU A C 1
ATOM 795 O O . LEU A 1 100 ? -0.824 6.177 -0.670 1.00 86.00 100 LEU A O 1
ATOM 799 N N . PHE A 1 101 ? -0.643 6.780 -2.824 1.00 87.44 101 PHE A N 1
ATOM 800 C CA . PHE A 1 101 ? -1.852 7.601 -2.853 1.00 87.44 101 PHE A CA 1
ATOM 801 C C . PHE A 1 101 ? -3.094 6.801 -2.453 1.00 87.44 101 PHE A C 1
ATOM 803 O O . PHE A 1 101 ? -3.876 7.245 -1.615 1.00 87.44 101 PHE A O 1
ATOM 810 N N . THR A 1 102 ? -3.240 5.585 -2.980 1.00 88.25 102 THR A N 1
ATOM 811 C CA . THR A 1 102 ? -4.386 4.719 -2.671 1.00 88.25 102 THR A CA 1
ATOM 812 C C . THR A 1 102 ? -4.376 4.263 -1.210 1.00 88.25 102 THR A C 1
ATOM 814 O O . THR A 1 102 ? -5.414 4.255 -0.551 1.00 88.25 102 THR A O 1
ATOM 817 N N . SER A 1 103 ? -3.195 3.968 -0.661 1.00 84.25 103 SER A N 1
ATOM 818 C CA . SER A 1 103 ? -3.029 3.633 0.761 1.00 84.25 103 SER A CA 1
ATOM 819 C C . SER A 1 103 ? -3.372 4.818 1.671 1.00 84.25 103 SER A C 1
ATOM 821 O O . SER A 1 103 ? -4.040 4.650 2.690 1.00 84.25 103 SER A O 1
ATOM 823 N N . LEU A 1 104 ? -2.973 6.035 1.289 1.00 85.25 104 LEU A N 1
ATOM 824 C CA . LEU A 1 104 ? -3.318 7.261 2.012 1.00 85.25 104 LEU A CA 1
ATOM 825 C C . LEU A 1 104 ? -4.821 7.544 1.972 1.00 85.25 104 LEU A C 1
ATOM 827 O O . LEU A 1 104 ? -5.403 7.887 3.003 1.00 85.25 104 LEU A O 1
ATOM 831 N N . LEU A 1 105 ? -5.456 7.359 0.813 1.00 88.19 105 LEU A N 1
ATOM 832 C CA . LEU A 1 105 ? -6.902 7.492 0.657 1.00 88.19 105 LEU A CA 1
ATOM 833 C C . LEU A 1 105 ? -7.642 6.496 1.557 1.00 88.19 105 LEU A C 1
ATOM 835 O O . LEU A 1 105 ? -8.565 6.884 2.270 1.00 88.19 105 LEU A O 1
ATOM 839 N N . PHE A 1 106 ? -7.195 5.239 1.597 1.00 87.12 106 PHE A N 1
ATOM 840 C CA . PHE A 1 106 ? -7.751 4.214 2.478 1.00 87.12 106 PHE A CA 1
ATOM 841 C C . PHE A 1 106 ? -7.654 4.600 3.964 1.00 87.12 106 PHE A C 1
ATOM 843 O O . PHE A 1 106 ? -8.633 4.474 4.704 1.00 87.12 106 PHE A O 1
ATOM 850 N N . ILE A 1 107 ? -6.506 5.118 4.409 1.00 82.88 107 ILE A N 1
ATOM 851 C CA . ILE A 1 107 ? -6.329 5.600 5.790 1.00 82.88 107 ILE A CA 1
ATOM 852 C C . ILE A 1 107 ? -7.259 6.784 6.076 1.00 82.88 107 ILE A C 1
ATOM 854 O O . ILE A 1 107 ? -7.892 6.823 7.131 1.00 82.88 107 ILE A O 1
ATOM 858 N N . ALA A 1 108 ? -7.375 7.731 5.143 1.00 83.38 108 ALA A N 1
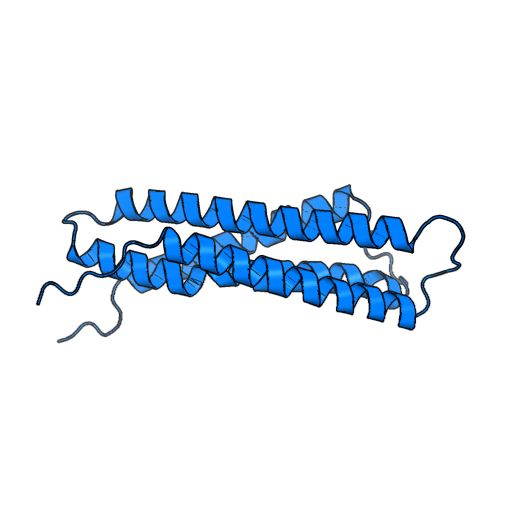ATOM 859 C CA . ALA A 1 108 ? -8.258 8.884 5.286 1.00 83.38 108 ALA A CA 1
ATOM 860 C C . ALA A 1 108 ? -9.733 8.464 5.393 1.00 83.38 108 ALA A C 1
ATOM 862 O O . ALA A 1 108 ? -10.435 8.937 6.288 1.00 83.38 108 ALA A O 1
ATOM 863 N N . LEU A 1 109 ? -10.190 7.530 4.552 1.00 84.81 109 LEU A N 1
ATOM 864 C CA . LEU A 1 109 ? -11.546 6.974 4.604 1.00 84.81 109 LEU A CA 1
ATOM 865 C C . LEU A 1 109 ? -11.821 6.274 5.939 1.00 84.81 109 LEU A C 1
ATOM 867 O O . LEU A 1 109 ? -12.857 6.517 6.557 1.00 84.81 109 LEU A O 1
ATOM 871 N N . ASN A 1 110 ? -10.878 5.468 6.435 1.00 79.75 110 ASN A N 1
ATOM 872 C CA . ASN A 1 110 ? -11.017 4.826 7.743 1.00 79.75 110 ASN A CA 1
ATOM 873 C C . ASN A 1 110 ? -11.013 5.836 8.892 1.00 79.75 110 ASN A C 1
ATOM 875 O O . ASN A 1 110 ? -11.756 5.665 9.852 1.00 79.75 110 ASN A O 1
ATOM 879 N N . PHE A 1 111 ? -10.236 6.915 8.807 1.00 77.06 111 PHE A N 1
ATOM 880 C CA . PHE A 1 111 ? -10.274 7.971 9.816 1.00 77.06 111 PHE A CA 1
ATOM 881 C C . PHE A 1 111 ? -11.607 8.708 9.846 1.00 77.06 111 PHE A C 1
ATOM 883 O O . PHE A 1 111 ? -12.133 8.983 10.922 1.00 77.06 111 PHE A O 1
ATOM 890 N N . VAL A 1 112 ? -12.162 9.013 8.674 1.00 79.44 112 VAL A N 1
ATOM 891 C CA . VAL A 1 112 ? -13.499 9.594 8.558 1.00 79.44 112 VAL A CA 1
ATOM 892 C C . VAL A 1 112 ? -14.526 8.637 9.165 1.00 79.44 112 VAL A C 1
ATOM 894 O O . VAL A 1 112 ? -15.309 9.063 10.008 1.00 79.44 112 VAL A O 1
ATOM 897 N N . ASN A 1 113 ? -14.456 7.345 8.836 1.00 75.94 113 ASN A N 1
ATOM 898 C CA . ASN A 1 113 ? -15.331 6.307 9.383 1.00 75.94 113 ASN A CA 1
ATOM 899 C C . ASN A 1 113 ? -15.259 6.239 10.921 1.00 75.94 113 ASN A C 1
ATOM 901 O O . ASN A 1 113 ? -16.274 6.343 11.606 1.00 75.94 113 ASN A O 1
ATOM 905 N N . LEU A 1 114 ? -14.043 6.186 11.475 1.00 72.31 114 LEU A N 1
ATOM 906 C CA . LEU A 1 114 ? -13.802 6.219 12.918 1.00 72.31 114 LEU A CA 1
ATOM 907 C C . LEU A 1 114 ? -14.367 7.501 13.548 1.00 72.31 114 LEU A C 1
ATOM 909 O O . LEU A 1 114 ? -15.053 7.444 14.562 1.00 72.31 114 LEU A O 1
ATOM 913 N N . ARG A 1 115 ? -14.146 8.669 12.940 1.00 71.44 115 ARG A N 1
ATOM 914 C CA . ARG A 1 115 ? -14.634 9.949 13.474 1.00 71.44 115 ARG A CA 1
ATOM 915 C C . ARG A 1 115 ? -16.158 10.083 13.428 1.00 71.44 115 ARG A C 1
ATOM 917 O O . ARG A 1 115 ? -16.721 10.721 14.315 1.00 71.44 115 ARG A O 1
ATOM 924 N N . PHE A 1 116 ? -16.818 9.527 12.413 1.00 68.56 116 PHE A N 1
ATOM 925 C CA . PHE A 1 116 ? -18.279 9.534 12.315 1.00 68.56 116 PHE A CA 1
ATOM 926 C C . PHE A 1 116 ? -18.925 8.603 13.343 1.00 68.56 116 PHE A C 1
ATOM 928 O O . PHE A 1 116 ? -19.894 9.012 13.979 1.00 68.56 116 PHE A O 1
ATOM 935 N N . LEU A 1 117 ? -18.376 7.400 13.551 1.00 64.06 117 LEU A N 1
ATOM 936 C CA . LEU A 1 117 ? -18.906 6.447 14.533 1.00 64.06 117 LEU A CA 1
ATOM 937 C C . LEU A 1 117 ? -18.570 6.808 15.990 1.00 64.06 117 LEU A C 1
ATOM 939 O O . LEU A 1 117 ? -19.369 6.524 16.874 1.00 64.06 117 LEU A O 1
ATOM 943 N N . PHE A 1 118 ? -17.441 7.475 16.253 1.00 61.06 118 PHE A N 1
ATOM 944 C CA . PHE A 1 118 ? -17.010 7.870 17.604 1.00 61.06 118 PHE A CA 1
ATOM 945 C C . PHE A 1 118 ? -17.368 9.316 17.986 1.00 61.06 118 PHE A C 1
ATOM 947 O O . PHE A 1 118 ? -16.667 9.939 18.788 1.00 61.06 118 PHE A O 1
ATOM 954 N N . ARG A 1 119 ? -18.446 9.892 17.434 1.00 54.38 119 ARG A N 1
ATOM 955 C CA . ARG A 1 119 ? -18.966 11.190 17.901 1.00 5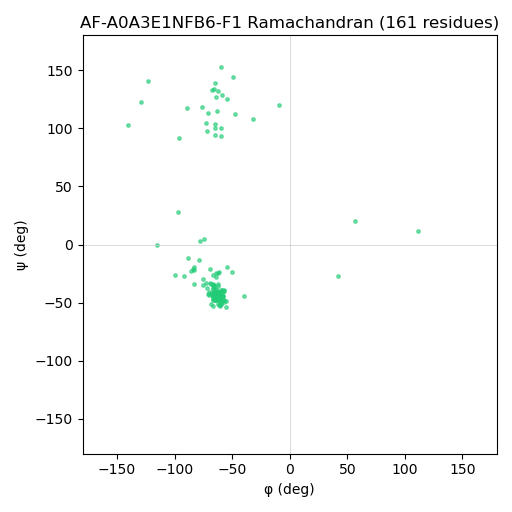4.38 119 ARG A CA 1
ATOM 956 C C . ARG A 1 119 ? -19.361 11.089 19.382 1.00 54.38 119 ARG A C 1
ATOM 958 O O . ARG A 1 119 ? -20.424 10.567 19.671 1.00 54.38 119 ARG A O 1
ATOM 965 N N . ALA A 1 120 ? -18.471 11.581 20.250 1.00 46.88 120 ALA A N 1
ATOM 966 C CA . ALA A 1 120 ? -18.578 12.080 21.634 1.00 46.88 120 ALA A CA 1
ATOM 967 C C . ALA A 1 120 ? -19.441 11.356 22.699 1.00 46.88 120 ALA A C 1
ATOM 969 O O . ALA A 1 120 ? -19.078 11.440 23.868 1.00 46.88 120 ALA A O 1
ATOM 970 N N . ASP A 1 121 ? -20.497 10.624 22.347 1.00 45.97 121 ASP A N 1
ATOM 971 C CA . ASP A 1 121 ? -21.516 10.127 23.283 1.00 45.97 121 ASP A CA 1
ATOM 972 C C . ASP A 1 121 ? -21.566 8.596 23.408 1.00 45.97 121 ASP A C 1
ATOM 974 O O . ASP A 1 121 ? -22.362 8.066 24.183 1.00 45.97 121 ASP A O 1
ATOM 978 N N . TYR A 1 122 ? -20.718 7.857 22.683 1.00 47.19 122 TYR A N 1
ATOM 979 C CA . TYR A 1 122 ? -20.633 6.405 22.857 1.00 47.19 122 TYR A CA 1
ATOM 980 C C . TYR A 1 122 ? -19.604 6.046 23.942 1.00 47.19 122 TYR A C 1
ATOM 982 O O . TYR A 1 122 ? -18.414 6.334 23.764 1.00 47.19 122 TYR A O 1
ATOM 990 N N . PRO A 1 123 ? -20.021 5.409 25.058 1.00 49.28 123 PRO A N 1
ATOM 991 C CA . PRO A 1 123 ? -19.085 4.860 26.032 1.00 49.28 123 PRO A CA 1
ATOM 992 C C . PRO A 1 123 ? -18.200 3.811 25.346 1.00 49.28 123 PRO A C 1
ATOM 994 O O . PRO A 1 123 ? -18.608 3.240 24.336 1.00 49.28 123 PRO A O 1
ATOM 997 N N . VAL A 1 124 ? -16.986 3.628 25.883 1.00 56.88 124 VAL A N 1
ATOM 998 C CA . VAL A 1 124 ? -15.901 2.713 25.461 1.00 56.88 124 VAL A CA 1
ATOM 999 C C . VAL A 1 124 ? -16.323 1.714 24.369 1.00 56.88 124 VAL A C 1
ATOM 1001 O O . VAL A 1 124 ? -17.230 0.922 24.623 1.00 56.88 124 VAL A O 1
ATOM 1004 N N . PRO A 1 125 ? -15.681 1.709 23.180 1.00 55.94 125 PRO A N 1
ATOM 1005 C CA . PRO A 1 125 ? -16.128 0.916 22.040 1.00 55.94 125 PRO A CA 1
ATOM 1006 C C . PRO A 1 125 ? -16.454 -0.530 22.418 1.00 55.94 125 PRO A C 1
ATOM 1008 O O . PRO A 1 125 ? -15.569 -1.327 22.736 1.00 55.94 125 PRO A O 1
ATOM 1011 N N . ASN A 1 126 ? -17.738 -0.876 22.347 1.00 64.31 126 ASN A N 1
ATOM 1012 C CA . ASN A 1 126 ? -18.181 -2.253 22.488 1.00 64.31 126 ASN A CA 1
ATOM 1013 C C . ASN A 1 126 ? -17.620 -3.076 21.316 1.00 64.31 126 ASN A C 1
ATOM 1015 O O . ASN A 1 126 ? -17.660 -2.638 20.165 1.00 64.31 126 ASN A O 1
ATOM 1019 N N . LEU A 1 127 ? -17.153 -4.296 21.599 1.00 65.06 127 LEU A N 1
ATOM 1020 C CA . LEU A 1 127 ? -16.639 -5.262 20.616 1.00 65.06 127 LEU A CA 1
ATOM 1021 C C . LEU A 1 127 ? -17.438 -5.327 19.285 1.00 65.06 127 LEU A C 1
ATOM 1023 O O . LEU A 1 127 ? -16.803 -5.292 18.229 1.00 65.06 127 LEU A O 1
ATOM 1027 N N . PRO A 1 128 ? -18.793 -5.353 19.274 1.00 70.56 128 PRO A N 1
ATOM 1028 C CA . PRO A 1 128 ? -19.578 -5.345 18.032 1.00 70.56 128 PRO A CA 1
ATOM 1029 C C . PRO A 1 128 ? -19.401 -4.085 17.171 1.00 70.56 128 PRO A C 1
ATOM 1031 O O . PRO A 1 128 ? -19.413 -4.183 15.945 1.00 70.56 128 PRO A O 1
ATOM 1034 N N . VAL A 1 129 ? -19.201 -2.911 17.776 1.00 71.94 129 VAL A N 1
ATOM 1035 C CA . VAL A 1 129 ? -18.992 -1.652 17.039 1.00 71.94 129 VAL A CA 1
ATOM 1036 C C . VAL A 1 129 ? -17.624 -1.664 16.355 1.00 71.94 129 VAL A C 1
ATOM 1038 O O . VAL A 1 129 ? -17.518 -1.304 15.184 1.00 71.94 129 VAL A O 1
ATOM 1041 N N . ASN A 1 130 ? -16.588 -2.169 17.031 1.00 70.06 130 ASN A N 1
ATOM 1042 C CA . ASN A 1 130 ? -15.259 -2.322 16.430 1.00 70.06 130 ASN A CA 1
ATOM 1043 C C . ASN A 1 130 ? -15.253 -3.352 15.296 1.00 70.06 130 ASN A C 1
ATOM 1045 O O . ASN A 1 130 ? -14.592 -3.136 14.280 1.00 70.06 130 ASN A O 1
ATOM 1049 N N . LEU A 1 131 ? -16.021 -4.434 15.433 1.00 75.50 131 LEU A N 1
ATOM 1050 C CA . LEU A 1 131 ? -16.226 -5.426 14.376 1.00 75.50 131 LEU A CA 1
ATOM 1051 C C . LEU A 1 131 ? -16.907 -4.819 13.145 1.00 75.50 131 LEU A C 1
ATOM 1053 O O . LEU A 1 131 ? -16.446 -5.045 12.027 1.00 75.50 131 LEU A O 1
ATOM 1057 N N . LEU A 1 132 ? -17.947 -4.004 13.340 1.00 79.38 132 LEU A N 1
ATOM 1058 C CA . LEU A 1 132 ? -18.622 -3.296 12.252 1.00 79.38 132 LEU A CA 1
ATOM 1059 C C . LEU A 1 132 ? -17.675 -2.323 11.534 1.00 79.38 132 LEU A C 1
ATOM 1061 O O . LEU A 1 132 ? -17.633 -2.297 10.305 1.00 79.38 132 LEU A O 1
ATOM 1065 N N . ILE A 1 133 ? -16.871 -1.565 12.285 1.00 76.94 133 ILE A N 1
ATOM 1066 C CA . ILE A 1 133 ? -15.861 -0.655 11.724 1.00 76.94 133 ILE A CA 1
ATOM 1067 C C . ILE A 1 133 ? -14.836 -1.431 10.898 1.00 76.94 133 ILE A C 1
ATOM 1069 O O . ILE A 1 133 ? -14.513 -1.015 9.786 1.00 76.94 133 ILE A O 1
ATOM 1073 N N . CYS A 1 134 ? -14.356 -2.567 11.407 1.00 78.38 134 CYS A N 1
ATOM 1074 C CA . CYS A 1 134 ? -13.434 -3.421 10.667 1.00 78.38 134 CYS A CA 1
ATOM 1075 C C . CYS A 1 134 ? -14.093 -3.971 9.398 1.00 78.38 134 CYS A C 1
ATOM 1077 O O . CYS A 1 134 ? -13.474 -3.914 8.345 1.00 78.38 134 CYS A O 1
ATOM 1079 N N . ALA A 1 135 ? -15.351 -4.417 9.451 1.00 82.56 135 ALA A N 1
ATOM 1080 C CA . ALA A 1 135 ? -16.079 -4.916 8.282 1.00 82.56 135 ALA A CA 1
ATOM 1081 C C . ALA A 1 135 ? -16.252 -3.844 7.189 1.00 82.56 135 ALA A C 1
ATOM 1083 O O . ALA A 1 135 ? -16.005 -4.112 6.013 1.00 82.56 135 ALA A O 1
ATOM 1084 N N . ILE A 1 136 ? -16.600 -2.610 7.565 1.00 83.75 136 ILE A N 1
ATOM 1085 C CA . ILE A 1 136 ? -16.652 -1.475 6.627 1.00 83.75 136 ILE A CA 1
ATOM 1086 C C . ILE A 1 136 ? -15.246 -1.173 6.084 1.00 83.75 136 ILE A C 1
ATOM 1088 O O . ILE A 1 136 ? -15.069 -0.949 4.885 1.00 83.75 136 ILE A O 1
ATOM 1092 N N . GLY A 1 137 ? -14.231 -1.235 6.950 1.00 83.25 137 GLY A N 1
ATOM 1093 C CA . GLY A 1 137 ? -12.826 -1.117 6.576 1.00 83.25 137 GLY A CA 1
ATOM 1094 C C . GLY A 1 137 ? -12.394 -2.169 5.551 1.00 83.25 137 GLY A C 1
ATOM 1095 O O . GLY A 1 137 ? -11.689 -1.821 4.608 1.00 83.25 137 GLY A O 1
ATOM 1096 N N . VAL A 1 138 ? -12.841 -3.427 5.673 1.00 85.38 138 VAL A N 1
ATOM 1097 C CA . VAL A 1 138 ? -12.603 -4.483 4.668 1.00 85.38 138 VAL A CA 1
ATOM 1098 C C . VAL A 1 138 ? -13.177 -4.052 3.323 1.00 85.38 138 VAL A C 1
ATOM 1100 O O . VAL A 1 138 ? -12.480 -4.132 2.314 1.00 85.38 138 VAL A O 1
ATOM 1103 N N . GLY A 1 139 ? -14.417 -3.557 3.306 1.00 85.44 139 GLY A N 1
ATOM 1104 C CA . GLY A 1 139 ? -15.062 -3.070 2.086 1.00 85.44 139 GLY A CA 1
ATOM 1105 C C . GLY A 1 139 ? -14.233 -1.991 1.389 1.00 85.44 139 GLY A C 1
ATOM 1106 O O . GLY A 1 139 ? -13.932 -2.113 0.201 1.00 85.44 139 GLY A O 1
ATOM 1107 N N . PHE A 1 140 ? -13.774 -0.982 2.135 1.00 86.25 140 PHE A N 1
ATOM 1108 C CA . PHE A 1 140 ? -12.892 0.052 1.585 1.00 86.25 140 PHE A CA 1
ATOM 1109 C C . PHE A 1 140 ? -11.544 -0.500 1.123 1.00 86.25 140 PHE A C 1
ATOM 1111 O O . PHE A 1 140 ? -11.057 -0.082 0.077 1.00 86.25 140 PHE A O 1
ATOM 1118 N N . ALA A 1 141 ? -10.951 -1.448 1.853 1.00 86.06 141 ALA A N 1
ATOM 1119 C CA . ALA A 1 141 ? -9.672 -2.048 1.480 1.00 86.06 141 ALA A CA 1
ATOM 1120 C C . ALA A 1 141 ? -9.781 -2.789 0.143 1.00 86.06 141 ALA A C 1
ATOM 1122 O O . ALA A 1 141 ? -8.918 -2.625 -0.716 1.00 86.06 141 ALA A O 1
ATOM 1123 N N . ILE A 1 142 ? -10.860 -3.553 -0.053 1.00 87.88 142 ILE A N 1
ATOM 1124 C CA . ILE A 1 142 ? -11.129 -4.284 -1.295 1.00 87.88 142 ILE A CA 1
ATOM 1125 C C . ILE A 1 142 ? -11.332 -3.312 -2.457 1.00 87.88 142 ILE A C 1
ATOM 1127 O O . ILE A 1 142 ? -10.704 -3.485 -3.498 1.00 87.88 142 ILE A O 1
ATOM 1131 N N . ILE A 1 143 ? -12.160 -2.276 -2.282 1.00 89.62 143 ILE A N 1
ATOM 1132 C CA . ILE A 1 143 ? -12.399 -1.268 -3.326 1.00 89.62 143 ILE A CA 1
ATOM 1133 C C . ILE A 1 143 ? -11.082 -0.583 -3.701 1.00 89.62 143 ILE A C 1
ATOM 1135 O O . ILE A 1 143 ? -10.710 -0.573 -4.870 1.00 89.62 143 ILE A O 1
ATOM 1139 N N . CYS A 1 144 ? -10.328 -0.088 -2.714 1.00 88.31 144 CYS A N 1
ATOM 1140 C CA . CYS A 1 144 ? -9.028 0.538 -2.941 1.00 88.31 144 CYS A CA 1
ATOM 1141 C C . CYS A 1 144 ? -8.034 -0.412 -3.621 1.00 88.31 144 CYS A C 1
ATOM 1143 O O . CYS A 1 144 ? -7.291 0.021 -4.497 1.00 88.31 144 CYS A O 1
ATOM 1145 N N . TRP A 1 145 ? -8.022 -1.695 -3.256 1.00 89.50 145 TRP A N 1
ATOM 1146 C CA . TRP A 1 145 ? -7.168 -2.695 -3.893 1.00 89.50 145 TRP A CA 1
ATOM 1147 C C . TRP A 1 145 ? -7.537 -2.911 -5.363 1.00 89.50 145 TRP A C 1
ATOM 1149 O O . TRP A 1 145 ? -6.653 -2.851 -6.216 1.00 89.50 145 TRP A O 1
ATOM 1159 N N . TYR A 1 146 ? -8.825 -3.093 -5.674 1.00 88.69 146 TYR A N 1
ATOM 1160 C CA . TYR A 1 146 ? -9.301 -3.248 -7.052 1.00 88.69 146 TYR A CA 1
ATOM 1161 C C . TYR A 1 146 ? -8.991 -2.018 -7.900 1.00 88.69 146 TYR A C 1
ATOM 1163 O O . TYR A 1 146 ? -8.411 -2.155 -8.972 1.00 88.69 146 TYR A O 1
ATOM 1171 N N . THR A 1 147 ? -9.301 -0.819 -7.403 1.00 87.75 147 THR A N 1
ATOM 1172 C CA . THR A 1 147 ? -9.017 0.428 -8.123 1.00 87.75 147 THR A CA 1
ATOM 1173 C C . THR A 1 147 ? -7.516 0.625 -8.319 1.00 87.75 147 THR A C 1
ATOM 1175 O O . THR A 1 147 ? -7.080 0.984 -9.409 1.00 87.75 147 THR A O 1
ATOM 1178 N N . CYS A 1 148 ? -6.699 0.351 -7.295 1.00 88.38 148 CYS A N 1
ATOM 1179 C CA . CYS A 1 148 ? -5.244 0.436 -7.416 1.00 88.38 148 CYS A CA 1
ATOM 1180 C C . CYS A 1 148 ? -4.731 -0.527 -8.486 1.00 88.38 148 CYS A C 1
ATOM 1182 O O . CYS A 1 148 ? -3.903 -0.140 -9.305 1.00 88.38 148 CYS A O 1
ATOM 1184 N N . ARG A 1 149 ? -5.228 -1.766 -8.490 1.00 86.62 149 ARG A N 1
ATOM 1185 C CA . ARG A 1 149 ? -4.852 -2.778 -9.473 1.00 86.62 149 ARG A CA 1
ATOM 1186 C C . ARG A 1 149 ? -5.247 -2.365 -10.888 1.00 86.62 149 ARG A C 1
ATOM 1188 O O . ARG A 1 149 ? -4.405 -2.414 -11.769 1.00 86.62 149 ARG A O 1
ATOM 1195 N N . GLU A 1 150 ? -6.472 -1.900 -11.098 1.00 85.50 150 GLU A N 1
ATOM 1196 C CA . GLU A 1 150 ? -6.959 -1.478 -12.416 1.00 85.50 150 GLU A CA 1
ATOM 1197 C C . GLU A 1 150 ? -6.155 -0.299 -12.983 1.00 85.50 150 GLU A C 1
ATOM 1199 O O . GLU A 1 150 ? -5.761 -0.301 -14.149 1.00 85.50 150 GLU A O 1
ATOM 1204 N N . VAL A 1 151 ? -5.841 0.695 -12.147 1.00 85.62 151 VAL A N 1
ATOM 1205 C CA . VAL A 1 151 ? -4.982 1.820 -12.542 1.00 85.62 151 VAL A CA 1
ATOM 1206 C C . VAL A 1 151 ? -3.582 1.331 -12.917 1.00 85.62 151 VAL A C 1
ATOM 1208 O O . VAL A 1 151 ? -3.024 1.785 -13.915 1.00 85.62 151 VAL A O 1
ATOM 1211 N N . LEU A 1 152 ? -3.016 0.401 -12.147 1.00 85.00 152 LEU A N 1
ATOM 1212 C CA . LEU A 1 152 ? -1.692 -0.159 -12.414 1.00 85.00 152 LEU A CA 1
ATOM 1213 C C . LEU A 1 152 ? -1.675 -1.007 -13.687 1.00 85.00 152 LEU A C 1
ATOM 1215 O O . LEU A 1 152 ? -0.776 -0.827 -14.503 1.00 85.00 152 LEU A O 1
ATOM 1219 N N . ASP A 1 153 ? -2.680 -1.853 -13.899 1.00 81.81 153 ASP A N 1
ATOM 1220 C CA . ASP A 1 153 ? -2.820 -2.679 -15.098 1.00 81.81 153 ASP A CA 1
ATOM 1221 C C . ASP A 1 153 ? -2.946 -1.791 -16.352 1.00 81.81 153 ASP A C 1
ATOM 1223 O O . ASP A 1 153 ? -2.257 -2.022 -17.345 1.00 81.81 153 ASP A O 1
ATOM 1227 N N . ASN A 1 154 ? -3.702 -0.691 -16.290 1.00 81.31 154 ASN A N 1
ATOM 1228 C CA . ASN A 1 154 ? -3.794 0.280 -17.389 1.00 81.31 154 ASN A CA 1
ATOM 1229 C C . ASN A 1 154 ? -2.482 1.040 -17.657 1.00 81.31 154 ASN A C 1
ATOM 1231 O O . ASN A 1 154 ? -2.248 1.503 -18.772 1.00 81.31 154 ASN A O 1
ATOM 1235 N N . MET A 1 155 ? -1.623 1.191 -16.646 1.00 77.00 155 MET A N 1
ATOM 1236 C CA . MET A 1 155 ? -0.293 1.788 -16.802 1.00 77.00 155 MET A CA 1
ATOM 1237 C C . MET A 1 155 ? 0.757 0.784 -17.284 1.00 77.00 155 MET A C 1
ATOM 1239 O O . MET A 1 155 ? 1.810 1.208 -17.769 1.00 77.00 155 MET A O 1
ATOM 1243 N N . THR A 1 156 ? 0.528 -0.523 -17.110 1.00 75.31 156 THR A N 1
ATOM 1244 C CA . THR A 1 156 ? 1.506 -1.535 -17.517 1.00 75.31 156 THR A CA 1
ATOM 1245 C C . THR A 1 156 ? 1.653 -1.582 -19.031 1.00 75.31 156 THR A C 1
ATOM 1247 O O . THR A 1 156 ? 0.655 -1.650 -19.750 1.00 75.31 156 THR A O 1
ATOM 1250 N N . PRO A 1 157 ? 2.893 -1.594 -19.552 1.00 64.25 157 PRO A N 1
ATOM 1251 C CA . PRO A 1 157 ? 3.107 -1.856 -20.963 1.00 64.25 157 PRO A CA 1
ATOM 1252 C C . PRO A 1 157 ? 2.624 -3.275 -21.277 1.00 64.25 157 PRO A C 1
ATOM 1254 O O . PRO A 1 157 ? 3.173 -4.268 -20.781 1.00 64.25 157 PRO A O 1
ATOM 1257 N N . GLN A 1 158 ? 1.576 -3.367 -22.096 1.00 62.84 158 GLN A N 1
ATOM 1258 C CA . GLN A 1 158 ? 1.080 -4.648 -22.570 1.00 62.84 158 GLN A CA 1
ATOM 1259 C C . GLN A 1 158 ? 2.169 -5.326 -23.392 1.00 62.84 158 GLN A C 1
ATOM 1261 O O . GLN A 1 158 ? 2.800 -4.722 -24.258 1.00 62.84 158 GLN A O 1
ATOM 1266 N N . TYR A 1 159 ? 2.393 -6.598 -23.095 1.00 50.69 159 TYR A N 1
ATOM 1267 C CA . TYR A 1 159 ? 3.292 -7.421 -23.873 1.00 50.69 159 TYR A CA 1
ATOM 1268 C C . TYR A 1 159 ? 2.598 -7.709 -25.208 1.00 50.69 159 TYR A C 1
ATOM 1270 O O . TYR A 1 159 ? 1.717 -8.566 -25.289 1.00 50.69 159 TYR A O 1
ATOM 1278 N N . ILE A 1 160 ? 2.930 -6.938 -26.244 1.00 46.84 160 ILE A N 1
ATOM 1279 C CA . ILE A 1 160 ? 2.477 -7.226 -27.601 1.00 46.84 160 ILE A CA 1
ATOM 1280 C C . ILE A 1 160 ? 3.289 -8.440 -28.045 1.00 46.84 160 ILE A C 1
ATOM 1282 O O . ILE A 1 160 ? 4.475 -8.321 -28.338 1.00 46.84 160 ILE A O 1
ATOM 1286 N N . ASN A 1 161 ? 2.662 -9.620 -28.067 1.00 40.81 161 ASN A N 1
ATOM 1287 C CA . ASN A 1 161 ? 3.186 -10.737 -28.845 1.00 40.81 161 ASN A CA 1
ATOM 1288 C C . ASN A 1 161 ? 3.220 -10.270 -30.307 1.00 40.81 161 ASN A C 1
ATOM 1290 O O . ASN A 1 161 ? 2.209 -10.362 -31.004 1.00 40.81 161 ASN A O 1
ATOM 1294 N N . PHE A 1 162 ? 4.352 -9.739 -30.767 1.00 38.69 162 PHE A N 1
ATOM 1295 C CA . PHE A 1 162 ? 4.629 -9.677 -32.193 1.00 38.69 162 PHE A CA 1
ATOM 1296 C C . PHE A 1 162 ? 4.754 -11.129 -32.648 1.00 38.69 162 PHE A C 1
ATOM 1298 O O . PHE A 1 162 ? 5.727 -11.815 -32.338 1.00 38.69 162 PHE A O 1
ATOM 1305 N N . ARG A 1 163 ? 3.665 -11.618 -33.236 1.00 34.84 163 ARG A N 1
ATOM 1306 C CA . ARG A 1 163 ? 3.590 -12.923 -33.874 1.00 34.84 163 ARG A CA 1
ATOM 1307 C C . ARG A 1 163 ? 4.313 -12.876 -35.209 1.00 34.84 163 ARG A C 1
ATOM 1309 O O . ARG A 1 163 ? 4.173 -11.837 -35.892 1.00 34.84 163 ARG A O 1
#

Solvent-accessible surface area (backbone atoms only — not comparable to full-atom values): 9309 Å² total; per-residue (Å²): 132,83,73,89,67,61,72,65,59,69,55,50,54,57,51,52,52,51,50,44,49,50,50,51,52,54,48,51,54,48,37,42,74,69,58,63,48,66,75,89,54,94,82,67,64,71,65,69,52,49,58,53,54,48,52,54,51,37,41,53,55,34,52,52,41,51,54,66,38,51,58,45,35,54,55,38,36,63,75,75,40,99,67,48,62,68,67,48,49,54,50,50,54,52,50,49,50,50,44,45,52,44,41,51,49,50,52,50,52,48,48,51,51,51,56,65,75,61,57,89,77,73,72,78,80,50,67,70,58,50,50,50,53,44,52,53,45,50,53,50,34,51,50,44,24,53,54,47,27,53,55,41,54,74,68,35,62,74,74,74,79,82,122

Organism: NCBI:txid2291815

Sequence (163 aa):
MKTFLPTHIIFTFPLLIVQSYLVIYVSLLLLRRMKLLKRPYSGMNDAETLPAAFILLGVLIISSANAPALFQAVKSFGETYTSITEPFLLFYARSFLVTLFTSLLFIALNFVNLRFLFRADYPVPNLPVNLLICAIGVGFAIICWYTCREVLDNMTPQYINFR